Protein AF-A0A6P0XLK2-F1 (afdb_monomer_lite)

Sequence (128 aa):
KKLADKLNISDDSFNNSSWIGESLFIIVRDNGKEIEFLETWGKVSRYAELKGMHAGEGSLMGLAAAKVGWVINSEAWEKLTGITQHWDASRSKPKATSWDNLQKRMGYHYRLNKTRIMALRDFEFYYR

Radius of gyration: 17.73 Å; chains: 1; bounding box: 46×30×39 Å

pLDDT: mean 85.61, std 10.19, range [53.5, 96.12]

Structure (mmCIF, N/CA/C/O backbone):
data_AF-A0A6P0XLK2-F1
#
_entry.id   AF-A0A6P0XLK2-F1
#
loop_
_atom_site.group_PDB
_atom_site.id
_atom_site.type_symbol
_atom_site.label_atom_id
_atom_site.label_alt_id
_atom_site.label_comp_id
_atom_site.label_asym_id
_atom_site.label_entity_id
_atom_site.label_seq_id
_atom_site.pdbx_PDB_ins_code
_atom_site.Cartn_x
_atom_site.Cartn_y
_atom_site.Cartn_z
_atom_site.occupancy
_atom_site.B_iso_or_equiv
_atom_site.auth_seq_id
_atom_site.auth_comp_id
_atom_site.auth_asym_id
_atom_site.auth_atom_id
_atom_site.pdbx_PDB_model_num
ATOM 1 N N . LYS A 1 1 ? -8.181 10.571 -3.712 1.00 67.19 1 LYS A N 1
ATOM 2 C CA . LYS A 1 1 ? -9.619 10.711 -3.386 1.00 67.19 1 LYS A CA 1
ATOM 3 C C . LYS A 1 1 ? -10.454 9.486 -3.773 1.00 67.19 1 LYS A C 1
ATOM 5 O O . LYS A 1 1 ? -10.842 8.787 -2.858 1.00 67.19 1 LYS A O 1
ATOM 10 N N . LYS A 1 2 ? -10.563 9.089 -5.058 1.00 82.19 2 LYS A N 1
ATOM 11 C CA . LYS A 1 2 ? -11.340 7.894 -5.495 1.00 82.19 2 LYS A CA 1
ATOM 12 C C . LYS A 1 2 ? -11.133 6.616 -4.649 1.00 82.19 2 LYS A C 1
ATOM 14 O O . LYS A 1 2 ? -12.072 5.863 -4.428 1.00 82.19 2 LYS A O 1
ATOM 19 N N . LEU A 1 3 ? -9.905 6.351 -4.193 1.00 84.19 3 LEU A N 1
ATOM 20 C CA . LEU A 1 3 ? -9.598 5.199 -3.335 1.00 84.19 3 LEU A CA 1
ATOM 21 C C . LEU A 1 3 ? -10.130 5.348 -1.899 1.00 84.19 3 LEU A C 1
ATOM 23 O O . LEU A 1 3 ? -10.597 4.375 -1.325 1.00 84.19 3 LEU A O 1
ATOM 27 N N . ALA A 1 4 ? -10.068 6.554 -1.335 1.00 83.12 4 ALA A N 1
ATOM 28 C CA . ALA A 1 4 ? -10.581 6.851 -0.001 1.00 83.12 4 ALA A CA 1
ATOM 29 C C . ALA A 1 4 ? -12.106 6.689 0.041 1.00 83.12 4 ALA A C 1
ATOM 31 O O . ALA A 1 4 ? -12.625 6.043 0.949 1.00 83.12 4 ALA A O 1
ATOM 32 N N . ASP A 1 5 ? -12.790 7.143 -1.014 1.00 86.75 5 ASP A N 1
ATOM 33 C CA . ASP A 1 5 ? -14.235 6.965 -1.186 1.00 86.75 5 ASP A CA 1
ATOM 34 C C . ASP A 1 5 ? -14.601 5.470 -1.219 1.00 86.75 5 ASP A C 1
ATOM 36 O O . ASP A 1 5 ? -15.502 5.020 -0.520 1.00 86.75 5 ASP A O 1
ATOM 40 N N . LYS A 1 6 ? -13.830 4.657 -1.959 1.00 87.06 6 LYS A N 1
ATOM 41 C CA . LYS A 1 6 ? -14.004 3.191 -2.024 1.00 87.06 6 LYS A CA 1
ATOM 42 C C . LYS A 1 6 ? -13.792 2.472 -0.694 1.00 87.06 6 LYS A C 1
ATOM 44 O O . LYS A 1 6 ? -14.265 1.349 -0.529 1.00 87.06 6 LYS A O 1
ATOM 49 N N . LEU A 1 7 ? -13.038 3.077 0.215 1.00 85.88 7 LEU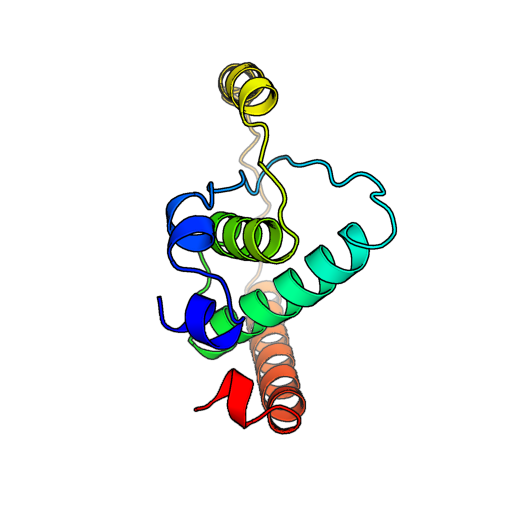 A N 1
ATOM 50 C CA . LEU A 1 7 ? -12.758 2.546 1.545 1.00 85.88 7 LEU A CA 1
ATOM 51 C C . LEU A 1 7 ? -13.689 3.139 2.608 1.00 85.88 7 LEU A C 1
ATOM 53 O O . LEU A 1 7 ? -13.576 2.758 3.773 1.00 85.88 7 LEU A O 1
ATOM 57 N N . ASN A 1 8 ? -14.612 4.033 2.234 1.00 87.50 8 ASN A N 1
ATOM 58 C CA . ASN A 1 8 ? -15.443 4.800 3.161 1.00 87.50 8 ASN A CA 1
ATOM 59 C C . ASN A 1 8 ? -14.597 5.508 4.238 1.00 87.50 8 ASN A C 1
ATOM 61 O O . ASN A 1 8 ? -14.894 5.413 5.428 1.00 87.50 8 ASN A O 1
ATOM 65 N N . ILE A 1 9 ? -13.496 6.143 3.830 1.00 87.06 9 ILE A N 1
ATOM 66 C CA . ILE A 1 9 ? -12.675 6.986 4.708 1.00 87.06 9 ILE A CA 1
ATOM 67 C C . ILE A 1 9 ? -13.272 8.397 4.677 1.00 87.06 9 ILE A C 1
ATOM 69 O O . ILE A 1 9 ? -13.564 8.913 3.599 1.00 87.06 9 ILE A O 1
ATOM 73 N N . SER A 1 10 ? -13.476 9.010 5.846 1.00 84.62 10 SER A N 1
ATOM 74 C CA . SER A 1 10 ? -13.985 10.384 5.936 1.00 84.62 10 SER A CA 1
ATOM 75 C C . SER A 1 10 ? -12.978 11.384 5.355 1.00 84.62 10 SER A C 1
ATOM 77 O O . SER A 1 10 ? -11.772 11.133 5.358 1.00 84.62 10 SER A O 1
ATOM 79 N N . ASP A 1 11 ? -13.453 12.541 4.881 1.00 82.88 11 ASP A N 1
ATOM 80 C CA . ASP A 1 11 ? -12.562 13.601 4.382 1.00 82.88 11 ASP A CA 1
ATOM 81 C C . ASP A 1 11 ? -11.557 14.048 5.465 1.00 82.88 11 ASP A C 1
ATOM 83 O O . ASP A 1 11 ? -10.398 14.315 5.152 1.00 82.88 11 ASP A O 1
ATOM 87 N N . ASP A 1 12 ? -11.966 14.060 6.738 1.00 81.44 12 ASP A N 1
ATOM 88 C CA . ASP A 1 12 ? -11.087 14.380 7.868 1.00 81.44 12 ASP A CA 1
ATOM 89 C C . ASP A 1 12 ? -9.963 13.343 8.032 1.00 81.44 12 ASP A C 1
ATOM 91 O O . ASP A 1 12 ? -8.783 13.689 8.013 1.00 81.44 12 ASP A O 1
ATOM 95 N N . SER A 1 13 ? -10.298 12.049 8.078 1.00 80.88 13 SER A N 1
ATOM 96 C CA . SER A 1 13 ? -9.294 10.983 8.182 1.00 80.88 13 SER A CA 1
ATOM 97 C C . SER A 1 13 ? -8.400 10.893 6.943 1.00 80.88 13 SER A C 1
ATOM 99 O O . SER A 1 13 ? -7.231 10.535 7.057 1.00 80.88 13 SER A O 1
ATOM 101 N N . PHE A 1 14 ? -8.914 11.236 5.759 1.00 82.38 14 PHE A N 1
ATOM 102 C CA . PHE A 1 14 ? -8.118 11.302 4.535 1.00 82.38 14 PHE A CA 1
ATOM 103 C C . PHE A 1 14 ? -7.097 12.444 4.583 1.00 82.38 14 PHE A C 1
ATOM 105 O O . PHE A 1 14 ? -5.923 12.224 4.288 1.00 82.38 14 PHE A O 1
ATOM 112 N N . ASN A 1 15 ? -7.517 13.648 4.978 1.00 79.75 15 ASN A N 1
ATOM 113 C CA . ASN A 1 15 ? -6.629 14.811 5.060 1.00 79.75 15 ASN A CA 1
ATOM 114 C C . ASN A 1 15 ? -5.578 14.667 6.166 1.00 79.75 15 ASN A C 1
ATOM 116 O O . ASN A 1 15 ? -4.463 15.156 6.016 1.00 79.75 15 ASN A O 1
ATOM 120 N N . ASN A 1 16 ? -5.921 13.949 7.236 1.00 74.44 16 ASN A N 1
ATOM 121 C CA . ASN A 1 16 ? -5.015 13.641 8.339 1.00 74.44 16 ASN A CA 1
ATOM 122 C C . ASN A 1 16 ? -4.192 12.359 8.102 1.00 74.44 16 ASN A C 1
ATOM 124 O O . ASN A 1 16 ? -3.428 11.951 8.978 1.00 74.44 16 ASN A O 1
ATOM 128 N N . SER A 1 17 ? -4.337 11.700 6.944 1.00 79.31 17 SER A N 1
ATOM 129 C CA . SER A 1 17 ? -3.552 10.505 6.625 1.00 79.31 17 SER A CA 1
ATOM 130 C C . SER A 1 17 ? -2.101 10.880 6.315 1.00 79.31 17 SER A C 1
ATOM 132 O O . SER A 1 17 ? -1.803 11.565 5.336 1.00 79.31 17 SER A O 1
ATOM 134 N N . SER A 1 18 ? -1.182 10.424 7.164 1.00 81.00 18 SER A N 1
ATOM 135 C CA . SER A 1 18 ? 0.251 10.655 6.972 1.00 81.00 18 SER A CA 1
ATOM 136 C C . SER A 1 18 ? 0.863 9.587 6.070 1.00 81.00 18 SER A C 1
ATOM 138 O O . SER A 1 18 ? 0.477 8.419 6.097 1.00 81.00 18 SER A O 1
ATOM 140 N N . TRP A 1 19 ? 1.861 9.976 5.279 1.00 83.56 19 TRP A N 1
ATOM 141 C CA . TRP A 1 19 ? 2.701 9.019 4.563 1.00 83.56 19 TRP A CA 1
ATOM 142 C C . TRP A 1 19 ? 3.530 8.191 5.556 1.00 83.56 19 TRP A C 1
ATOM 144 O O . TRP A 1 19 ? 4.049 8.728 6.537 1.00 83.56 19 TRP A O 1
ATOM 154 N N . ILE A 1 20 ? 3.663 6.890 5.292 1.00 84.06 20 ILE A N 1
ATOM 155 C CA . ILE A 1 20 ? 4.518 5.978 6.062 1.00 84.06 20 ILE A CA 1
ATOM 156 C C . ILE A 1 20 ? 5.776 5.674 5.250 1.00 84.06 20 ILE A C 1
ATOM 158 O O . ILE A 1 20 ? 5.678 5.287 4.090 1.00 84.06 20 ILE A O 1
ATOM 162 N N . GLY A 1 21 ? 6.954 5.799 5.864 1.00 77.50 21 GLY A N 1
ATOM 163 C CA . GLY A 1 21 ? 8.209 5.434 5.212 1.00 77.50 21 GLY A CA 1
ATOM 164 C C . GLY A 1 21 ? 8.285 3.948 4.893 1.00 77.50 21 GLY A C 1
ATOM 165 O O . GLY A 1 21 ? 8.262 3.113 5.795 1.00 77.50 21 GLY A O 1
ATOM 166 N N . GLU A 1 22 ? 8.432 3.605 3.610 1.00 76.19 22 GLU A N 1
ATOM 167 C CA . GLU A 1 22 ? 8.426 2.206 3.160 1.00 76.19 22 GLU A CA 1
ATOM 168 C C . GLU A 1 22 ? 9.645 1.410 3.659 1.00 76.19 22 GLU A C 1
ATOM 170 O O . GLU A 1 22 ? 9.626 0.180 3.687 1.00 76.19 22 GLU A O 1
ATOM 175 N N . SER A 1 23 ? 10.716 2.108 4.045 1.00 73.19 23 SER A N 1
ATOM 176 C CA . SER A 1 23 ? 11.992 1.506 4.440 1.00 73.19 23 SER A CA 1
ATOM 177 C C . SER A 1 23 ? 12.028 1.024 5.893 1.00 73.19 23 SER A C 1
ATOM 179 O O . SER A 1 23 ? 12.876 0.195 6.220 1.00 73.19 23 SER A O 1
ATOM 181 N N . LEU A 1 24 ? 11.157 1.543 6.771 1.00 74.62 24 LEU A N 1
ATOM 182 C CA . LEU A 1 24 ? 11.113 1.154 8.182 1.00 74.62 24 LEU A CA 1
ATOM 183 C C . LEU A 1 24 ? 9.787 1.559 8.838 1.00 74.62 24 LEU A C 1
ATOM 185 O O . LEU A 1 24 ? 9.502 2.740 9.016 1.00 74.62 24 LEU A O 1
ATOM 189 N N . PHE A 1 25 ? 9.018 0.569 9.277 1.00 84.38 25 PHE A N 1
ATOM 190 C CA . PHE A 1 25 ? 7.813 0.761 10.077 1.00 84.38 25 PHE A CA 1
ATOM 191 C C . PHE A 1 25 ? 7.619 -0.434 11.014 1.00 84.38 25 PHE A C 1
ATOM 193 O O . PHE A 1 25 ? 8.155 -1.519 10.780 1.00 84.38 25 PHE A O 1
ATOM 200 N N . ILE A 1 26 ? 6.851 -0.236 12.084 1.00 84.88 26 ILE A N 1
ATOM 201 C CA . ILE A 1 26 ? 6.506 -1.286 13.045 1.00 84.88 26 ILE A CA 1
ATOM 202 C C . ILE A 1 26 ? 4.993 -1.281 13.212 1.00 84.88 26 ILE A C 1
ATOM 204 O O . ILE A 1 26 ? 4.398 -0.242 13.485 1.00 84.88 26 ILE A O 1
ATOM 208 N N . ILE A 1 27 ? 4.387 -2.455 13.060 1.00 87.62 27 ILE A N 1
ATOM 209 C CA . ILE A 1 27 ? 2.978 -2.685 13.364 1.00 87.62 27 ILE A CA 1
ATOM 210 C C . ILE A 1 27 ? 2.932 -3.4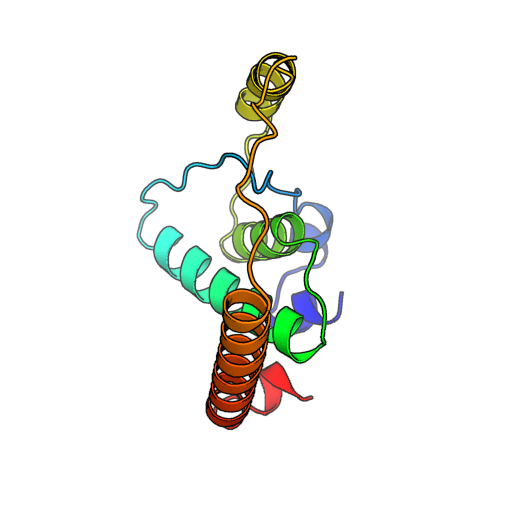94 14.653 1.00 87.62 27 ILE A C 1
ATOM 212 O O . ILE A 1 27 ? 3.517 -4.575 14.735 1.00 87.62 27 ILE A O 1
ATOM 216 N N . VAL A 1 28 ? 2.256 -2.960 15.663 1.00 87.00 28 VAL A N 1
ATOM 217 C CA . VAL A 1 28 ? 2.038 -3.640 16.943 1.00 87.00 28 VAL A CA 1
ATOM 218 C C . VAL A 1 28 ? 0.618 -4.191 16.997 1.00 87.00 28 VAL A C 1
ATOM 220 O O . VAL A 1 28 ? -0.262 -3.707 16.290 1.00 87.00 28 VAL A O 1
ATOM 223 N N . ARG A 1 29 ? 0.393 -5.219 17.822 1.00 92.00 29 ARG A N 1
ATOM 224 C CA . ARG A 1 29 ? -0.960 -5.745 18.045 1.00 92.00 29 ARG A CA 1
ATOM 225 C C . ARG A 1 29 ? -1.837 -4.664 18.668 1.00 92.00 29 ARG A C 1
ATOM 227 O O . ARG A 1 29 ? -1.442 -4.075 19.672 1.00 92.00 29 ARG A O 1
ATOM 234 N N . ASP A 1 30 ? -3.023 -4.470 18.110 1.00 92.25 30 ASP A N 1
ATOM 235 C CA . ASP A 1 30 ? -4.013 -3.505 18.577 1.00 92.25 30 ASP A CA 1
ATOM 236 C C . ASP A 1 30 ? -5.422 -4.072 18.367 1.00 92.25 30 ASP A C 1
ATOM 238 O O . ASP A 1 30 ? -6.171 -3.657 17.484 1.00 92.25 30 ASP A O 1
ATOM 242 N N . ASN A 1 31 ? -5.774 -5.072 19.180 1.00 93.88 31 ASN A N 1
ATOM 243 C CA . ASN A 1 31 ? -7.119 -5.653 19.245 1.00 93.88 31 ASN A CA 1
ATOM 244 C C . ASN A 1 31 ? -7.726 -6.038 17.876 1.00 93.88 31 ASN A C 1
ATOM 246 O O . ASN A 1 31 ? -8.938 -5.946 17.690 1.00 93.88 31 ASN A O 1
ATOM 250 N N . GLY A 1 32 ? -6.901 -6.475 16.918 1.00 94.00 32 GLY A N 1
ATOM 251 C CA . GLY A 1 32 ? -7.336 -6.894 15.584 1.00 94.00 32 GLY A CA 1
ATOM 252 C C . GLY A 1 32 ? -7.293 -5.794 14.521 1.00 94.00 32 GLY A C 1
ATOM 253 O O . GLY A 1 32 ? -7.386 -6.110 13.334 1.00 94.00 32 GLY A O 1
ATOM 254 N N . LYS A 1 33 ? -7.067 -4.527 14.892 1.00 95.12 33 LYS A N 1
ATOM 255 C CA . LYS A 1 33 ? -6.873 -3.434 13.923 1.00 95.12 33 LYS A CA 1
ATOM 256 C C . LYS A 1 33 ? -5.636 -3.643 13.063 1.00 95.12 33 LYS A C 1
ATOM 258 O O . LYS A 1 33 ? -5.618 -3.226 11.911 1.00 95.12 33 LYS A O 1
ATOM 263 N N . GLU A 1 34 ? -4.622 -4.336 13.575 1.00 95.06 34 GLU A N 1
ATOM 264 C CA . GLU A 1 34 ? -3.456 -4.720 12.787 1.00 95.06 34 GLU A CA 1
ATOM 265 C C . GLU A 1 34 ? -3.809 -5.666 11.638 1.00 95.06 34 GLU A C 1
ATOM 267 O O . GLU A 1 34 ? -3.218 -5.578 10.564 1.00 95.06 34 GLU A O 1
ATOM 272 N N . ILE A 1 35 ? -4.805 -6.533 11.834 1.00 96.12 35 ILE A N 1
ATOM 273 C CA . ILE A 1 35 ? -5.285 -7.447 10.797 1.00 96.12 35 ILE A CA 1
ATOM 274 C C . ILE A 1 35 ? -6.069 -6.648 9.756 1.00 96.12 35 ILE A C 1
ATOM 276 O O . ILE A 1 35 ? -5.765 -6.741 8.567 1.00 96.12 35 ILE A O 1
ATOM 280 N N . GLU A 1 36 ? -7.004 -5.799 10.196 1.00 95.62 36 GLU A N 1
ATOM 281 C CA . GLU A 1 36 ? -7.782 -4.932 9.301 1.00 95.62 36 GLU A CA 1
ATOM 282 C C . GLU A 1 36 ? -6.876 -3.990 8.491 1.00 95.62 36 GLU A C 1
ATOM 284 O O . GLU A 1 36 ? -7.103 -3.775 7.296 1.00 95.62 36 GLU A O 1
ATOM 289 N N . PHE A 1 37 ? -5.805 -3.478 9.103 1.00 95.44 37 PHE A N 1
ATOM 290 C CA . PHE A 1 37 ? -4.785 -2.684 8.426 1.00 95.44 37 PHE A CA 1
ATOM 291 C C . PHE A 1 37 ? -4.116 -3.487 7.307 1.00 95.44 37 PHE A C 1
ATOM 293 O O . PHE A 1 37 ? -4.055 -3.011 6.175 1.00 95.44 37 PHE A O 1
ATOM 300 N N . LEU A 1 38 ? -3.634 -4.703 7.593 1.00 95.06 38 LEU A N 1
ATOM 301 C CA . LEU A 1 38 ? -2.945 -5.547 6.609 1.00 95.06 38 LEU A CA 1
ATOM 302 C C . LEU A 1 38 ? -3.872 -5.953 5.455 1.00 95.06 38 LEU A C 1
ATOM 304 O O . LEU A 1 38 ? -3.456 -5.955 4.294 1.00 95.06 38 LEU A O 1
ATOM 308 N N . GLU A 1 39 ? -5.133 -6.261 5.755 1.00 95.62 39 GLU A N 1
ATOM 309 C CA . GLU A 1 39 ? -6.149 -6.572 4.748 1.00 95.62 39 GLU A CA 1
ATOM 310 C C . GLU A 1 39 ? -6.470 -5.356 3.877 1.00 95.62 39 GLU A C 1
ATOM 312 O O . GLU A 1 39 ? -6.479 -5.453 2.644 1.00 95.62 39 GLU A O 1
ATOM 317 N N . THR A 1 40 ? -6.678 -4.196 4.505 1.00 95.06 40 THR A N 1
ATOM 318 C CA . THR A 1 40 ? -6.9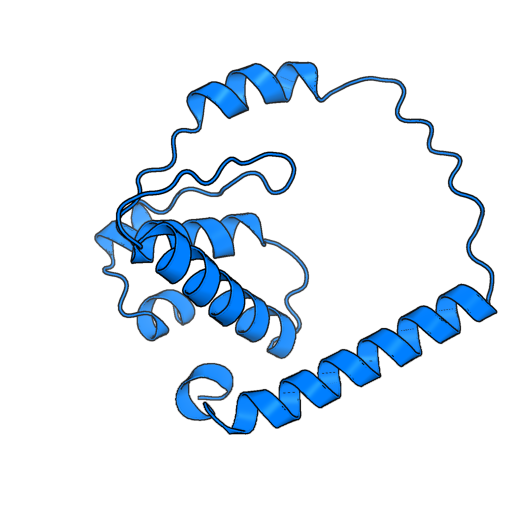44 -2.933 3.812 1.00 95.06 40 THR A CA 1
ATOM 319 C C . THR A 1 40 ? -5.768 -2.557 2.926 1.00 95.06 40 THR A C 1
ATOM 321 O O . THR A 1 40 ? -5.970 -2.293 1.740 1.00 95.06 40 THR A O 1
ATOM 324 N N . TRP A 1 41 ? -4.548 -2.604 3.466 1.00 95.19 41 TRP A N 1
ATOM 325 C CA . TRP A 1 41 ? -3.309 -2.343 2.744 1.00 95.19 41 TRP A CA 1
ATOM 326 C C . TRP A 1 41 ? -3.175 -3.270 1.531 1.00 95.19 41 TRP A C 1
ATOM 328 O O . TRP A 1 41 ? -3.094 -2.804 0.396 1.00 95.19 41 TRP A O 1
ATOM 338 N N . GLY A 1 42 ? -3.295 -4.586 1.726 1.00 94.06 42 GLY A N 1
ATOM 339 C CA . GLY A 1 42 ? -3.244 -5.550 0.626 1.00 94.06 42 GLY A CA 1
ATOM 340 C C . GLY A 1 42 ? -4.315 -5.307 -0.446 1.00 94.06 42 GLY A C 1
ATOM 341 O O . GLY A 1 42 ? -4.068 -5.509 -1.641 1.00 94.06 42 GLY A O 1
ATOM 342 N N . LYS A 1 43 ? -5.502 -4.835 -0.048 1.00 94.19 43 LYS A N 1
ATOM 343 C CA . LYS A 1 43 ? -6.595 -4.498 -0.965 1.00 94.19 43 LYS A CA 1
ATOM 344 C C . LYS A 1 43 ? -6.280 -3.253 -1.798 1.00 94.19 43 LYS A C 1
ATOM 346 O O . LYS A 1 43 ? -6.492 -3.285 -3.015 1.00 94.19 43 LYS A O 1
ATOM 351 N N . VAL A 1 44 ? -5.754 -2.192 -1.183 1.00 93.62 44 VAL A N 1
ATOM 352 C CA . VAL A 1 44 ? -5.398 -0.944 -1.881 1.00 93.62 44 VAL A CA 1
ATOM 353 C C . VAL A 1 44 ? -4.173 -1.093 -2.771 1.00 93.62 44 VAL A C 1
ATOM 355 O O . VAL A 1 44 ? -4.202 -0.619 -3.906 1.00 93.62 44 VAL A O 1
ATOM 358 N N . SER A 1 45 ? -3.148 -1.820 -2.330 1.00 93.00 45 SER A N 1
ATOM 359 C CA . SER A 1 45 ? -1.948 -2.078 -3.133 1.00 93.00 45 SER A CA 1
ATOM 360 C C . SER A 1 45 ? -2.287 -2.908 -4.363 1.00 93.00 45 SER A C 1
ATOM 362 O O . SER A 1 45 ? -1.824 -2.623 -5.466 1.00 93.00 45 SER A O 1
ATOM 364 N N . ARG A 1 46 ? -3.205 -3.876 -4.230 1.00 93.56 46 ARG A N 1
ATOM 365 C CA . ARG A 1 46 ? -3.725 -4.616 -5.386 1.00 93.56 46 ARG A CA 1
ATOM 366 C C . ARG A 1 46 ? -4.478 -3.714 -6.360 1.00 93.56 46 ARG A C 1
ATOM 368 O O . ARG A 1 46 ? -4.341 -3.887 -7.568 1.00 93.56 46 ARG A O 1
ATOM 375 N N . TYR A 1 47 ? -5.266 -2.765 -5.860 1.00 93.50 47 TYR A N 1
ATOM 376 C CA . TYR A 1 47 ? -5.931 -1.788 -6.719 1.00 93.50 47 TYR A CA 1
ATOM 377 C C . TYR A 1 47 ? -4.908 -0.933 -7.480 1.00 93.50 47 TYR A C 1
ATOM 379 O O . TYR A 1 47 ? -5.039 -0.776 -8.693 1.00 93.50 47 TYR A O 1
ATOM 387 N N . ALA A 1 48 ? -3.879 -0.428 -6.795 1.00 92.25 48 ALA A N 1
ATOM 388 C CA . ALA A 1 48 ? -2.813 0.371 -7.396 1.00 92.25 48 ALA A CA 1
ATOM 389 C C . ALA A 1 48 ? -2.072 -0.403 -8.502 1.00 92.25 48 ALA A C 1
ATOM 391 O O . ALA A 1 48 ? -1.982 0.078 -9.633 1.00 92.25 48 ALA A O 1
ATOM 392 N N . GLU A 1 49 ? -1.674 -1.648 -8.225 1.00 92.06 49 GLU A N 1
ATOM 393 C CA . GLU A 1 49 ? -1.013 -2.536 -9.189 1.00 92.06 49 GLU A CA 1
ATOM 394 C C . GLU A 1 49 ? -1.874 -2.770 -10.442 1.00 92.06 49 GLU A C 1
ATOM 396 O O . GLU A 1 49 ? -1.396 -2.685 -11.574 1.00 92.06 49 GLU A O 1
ATOM 401 N N . LEU A 1 50 ? -3.181 -2.999 -10.270 1.00 92.25 50 LEU A N 1
ATOM 402 C CA . LEU A 1 50 ? -4.110 -3.187 -11.392 1.00 92.25 50 LEU A CA 1
ATOM 403 C C . LEU A 1 50 ? -4.304 -1.922 -12.238 1.00 92.25 50 LEU A C 1
ATOM 405 O O . LEU A 1 50 ? -4.660 -2.031 -13.414 1.00 92.25 50 LEU A O 1
ATOM 409 N N . LYS A 1 51 ? -4.068 -0.737 -11.664 1.00 91.00 51 LYS A N 1
ATOM 410 C CA . LYS A 1 51 ? -4.059 0.549 -12.376 1.00 91.00 51 LYS A CA 1
ATOM 411 C C . LYS A 1 51 ? -2.676 0.924 -12.926 1.00 91.00 51 LYS A C 1
ATOM 413 O O . LYS A 1 51 ? -2.556 1.980 -13.537 1.00 91.00 51 LYS A O 1
ATOM 418 N N . GLY A 1 52 ? -1.662 0.070 -12.761 1.00 88.88 52 GLY A N 1
ATOM 419 C CA . GLY A 1 52 ? -0.294 0.322 -13.230 1.00 88.88 52 GLY A CA 1
ATOM 420 C C . GLY A 1 52 ? 0.488 1.308 -12.358 1.00 88.88 52 GLY A C 1
ATOM 421 O O . GLY A 1 52 ? 1.455 1.910 -12.819 1.00 88.88 52 GLY A O 1
ATOM 422 N N . MET A 1 53 ? 0.058 1.512 -11.112 1.00 88.12 53 MET A N 1
ATOM 423 C CA . MET A 1 53 ? 0.757 2.344 -10.138 1.00 88.12 53 MET A CA 1
ATOM 424 C C . MET A 1 53 ? 1.726 1.462 -9.348 1.00 88.12 53 MET A C 1
ATOM 426 O O . MET A 1 53 ? 1.299 0.641 -8.543 1.00 88.12 53 MET A O 1
ATOM 430 N N . HIS A 1 54 ? 3.026 1.640 -9.586 1.00 82.38 54 HIS A N 1
ATOM 431 C CA . HIS A 1 54 ? 4.091 0.812 -8.995 1.00 82.38 54 HIS A CA 1
ATOM 432 C C . HIS A 1 54 ? 4.956 1.570 -7.971 1.00 82.38 54 HIS A C 1
ATOM 434 O O . HIS A 1 54 ? 6.051 1.128 -7.628 1.00 82.38 54 HIS A O 1
ATOM 440 N N . ALA A 1 55 ? 4.497 2.741 -7.528 1.00 82.12 55 ALA A N 1
ATOM 441 C CA . ALA A 1 55 ? 5.179 3.603 -6.568 1.00 82.12 55 ALA A CA 1
ATOM 442 C C . ALA A 1 55 ? 4.158 4.283 -5.642 1.00 82.12 55 ALA A C 1
ATOM 444 O O . ALA A 1 55 ? 2.974 4.361 -5.976 1.00 82.12 55 ALA A O 1
ATOM 445 N N . GLY A 1 56 ? 4.635 4.809 -4.509 1.00 83.44 56 GLY A N 1
ATOM 446 C CA . GLY A 1 56 ? 3.798 5.503 -3.524 1.00 83.44 56 GLY A CA 1
ATOM 447 C C . GLY A 1 56 ? 3.149 4.578 -2.494 1.00 83.44 56 GLY A C 1
ATOM 448 O O . GLY A 1 56 ? 2.059 4.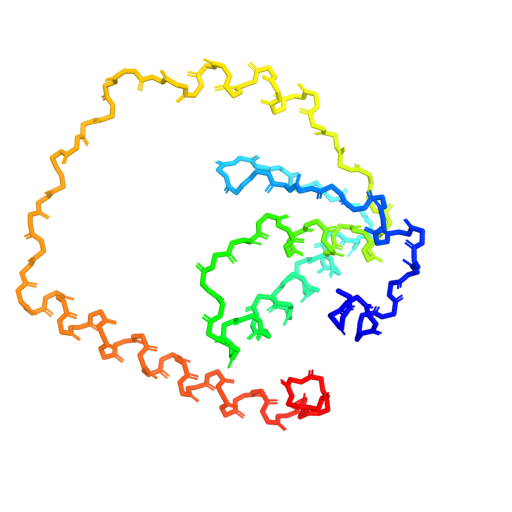873 -2.007 1.00 83.44 56 GLY A O 1
ATOM 449 N N . GLU A 1 57 ? 3.804 3.463 -2.164 1.00 87.62 57 GLU A N 1
ATOM 450 C CA . GLU A 1 57 ? 3.284 2.478 -1.211 1.00 87.62 57 GLU A CA 1
ATOM 451 C C . GLU A 1 57 ? 3.043 3.096 0.170 1.00 87.62 57 GLU A C 1
ATOM 453 O O . GLU A 1 57 ? 2.020 2.827 0.793 1.00 87.62 57 GLU A O 1
ATOM 458 N N . GLY A 1 58 ? 3.905 4.015 0.606 1.00 88.88 58 GLY A N 1
ATOM 459 C CA . GLY A 1 58 ? 3.760 4.713 1.877 1.00 88.88 58 GLY A CA 1
ATOM 460 C C . GLY A 1 58 ? 2.479 5.536 1.987 1.00 88.88 58 GLY A C 1
ATOM 461 O O . GLY A 1 58 ? 1.900 5.644 3.067 1.00 88.88 58 GLY A O 1
ATOM 462 N N . SER A 1 59 ? 1.970 6.064 0.869 1.00 89.44 59 SER A N 1
ATOM 463 C CA . SER A 1 59 ? 0.664 6.734 0.837 1.00 89.44 59 SER A CA 1
ATOM 464 C C . SER A 1 59 ? -0.486 5.734 0.947 1.00 89.44 59 SER A C 1
ATOM 466 O O . SER A 1 59 ? -1.485 6.017 1.601 1.00 89.44 59 SER A O 1
ATOM 468 N N . LEU A 1 60 ? -0.358 4.551 0.339 1.00 92.44 60 LEU A N 1
ATOM 469 C CA . LEU A 1 60 ? -1.363 3.488 0.449 1.00 92.44 60 LEU A CA 1
ATOM 470 C C . LEU A 1 60 ? -1.421 2.917 1.868 1.00 92.44 60 LEU A C 1
ATOM 472 O O . LEU A 1 60 ? -2.509 2.679 2.392 1.00 92.44 60 LEU A O 1
ATOM 476 N N . MET A 1 61 ? -0.263 2.770 2.509 1.00 93.44 61 MET A N 1
ATOM 477 C CA . MET A 1 61 ? -0.163 2.418 3.921 1.00 93.44 61 MET A CA 1
ATOM 478 C C . MET A 1 61 ? -0.779 3.501 4.814 1.00 93.44 61 MET A C 1
ATOM 480 O O . MET A 1 61 ? -1.531 3.175 5.726 1.00 93.44 61 MET A O 1
ATOM 484 N N . GLY A 1 62 ? -0.541 4.783 4.516 1.00 92.00 62 GLY A N 1
ATOM 485 C CA . GLY A 1 62 ? -1.190 5.904 5.203 1.00 92.00 62 GLY A CA 1
ATOM 486 C C . GLY A 1 62 ? -2.718 5.852 5.128 1.00 92.00 62 GLY A C 1
ATOM 487 O O . GLY A 1 62 ? -3.402 6.034 6.134 1.00 92.00 62 GLY A O 1
ATOM 488 N N . LEU A 1 63 ? -3.270 5.505 3.961 1.00 92.00 63 LEU A N 1
ATOM 489 C CA . LEU A 1 63 ? -4.715 5.305 3.792 1.00 92.00 63 LEU A CA 1
ATOM 490 C C . LEU A 1 63 ? -5.241 4.108 4.589 1.00 92.00 63 LEU A C 1
ATOM 492 O O . LEU A 1 63 ? -6.322 4.190 5.171 1.00 92.00 63 LEU A O 1
ATOM 496 N N . ALA A 1 64 ? -4.490 3.008 4.635 1.00 94.12 64 ALA A N 1
ATOM 497 C CA . ALA A 1 64 ? -4.852 1.853 5.450 1.00 94.12 64 ALA A CA 1
ATOM 498 C C . ALA A 1 64 ? -4.818 2.184 6.953 1.00 94.12 64 ALA A C 1
ATOM 500 O O . ALA A 1 64 ? -5.722 1.785 7.681 1.00 94.12 64 ALA A O 1
ATOM 501 N N . ALA A 1 65 ? -3.838 2.970 7.407 1.00 92.94 65 ALA A N 1
ATOM 502 C CA . ALA A 1 65 ? -3.753 3.444 8.788 1.00 92.94 65 ALA A CA 1
ATOM 503 C C . ALA A 1 65 ? -4.933 4.362 9.143 1.00 92.94 65 ALA A C 1
ATOM 505 O O . ALA A 1 65 ? -5.583 4.170 10.171 1.00 92.94 65 ALA A O 1
ATOM 506 N N . ALA A 1 66 ? -5.275 5.300 8.256 1.00 92.19 66 ALA A N 1
ATOM 507 C CA . ALA A 1 66 ? -6.433 6.171 8.434 1.00 92.19 66 ALA A CA 1
ATOM 508 C C . ALA A 1 66 ? -7.748 5.379 8.508 1.00 92.19 66 ALA A C 1
ATOM 510 O O . ALA A 1 66 ? -8.622 5.713 9.305 1.00 92.19 66 ALA A O 1
ATOM 511 N N . LYS A 1 67 ? -7.878 4.296 7.726 1.00 91.94 67 LYS A N 1
ATOM 512 C CA . LYS A 1 67 ? -9.065 3.430 7.741 1.00 91.94 67 LYS A CA 1
ATOM 513 C C . LYS A 1 67 ? -9.310 2.784 9.108 1.00 91.94 67 LYS A C 1
ATOM 515 O O . LYS A 1 67 ? -10.458 2.727 9.537 1.00 91.94 67 LYS A O 1
ATOM 520 N N . VAL A 1 68 ? -8.252 2.342 9.785 1.00 92.94 68 VAL A N 1
ATOM 521 C CA . VAL A 1 68 ? -8.339 1.716 11.119 1.00 92.94 68 VAL A CA 1
ATOM 522 C C . VAL A 1 68 ? -8.290 2.731 12.272 1.00 92.94 68 VAL A C 1
ATOM 524 O O . VAL A 1 68 ? -8.320 2.358 13.448 1.00 92.94 68 VAL A O 1
ATOM 527 N N . GLY A 1 69 ? -8.230 4.028 11.948 1.00 90.56 69 GLY A N 1
ATOM 528 C CA . GLY A 1 69 ? -8.190 5.120 12.919 1.00 90.56 69 GLY A CA 1
ATOM 529 C C . GLY A 1 69 ? -6.850 5.255 13.641 1.00 90.56 69 GLY A C 1
ATOM 530 O O . GLY A 1 69 ? -6.819 5.676 14.797 1.00 90.56 69 GLY A O 1
ATOM 531 N N . TRP A 1 70 ? -5.746 4.866 13.003 1.00 90.25 70 TRP A N 1
ATOM 532 C CA . TRP A 1 70 ? -4.409 5.044 13.561 1.00 90.25 70 TRP A CA 1
ATOM 533 C C . TRP A 1 70 ? -3.833 6.418 13.244 1.00 90.25 70 TRP A C 1
ATOM 535 O O . TRP A 1 70 ? -3.923 6.914 12.122 1.00 90.25 70 TRP A O 1
ATOM 545 N N . VAL A 1 71 ? -3.164 6.988 14.245 1.00 86.06 71 VAL A N 1
ATOM 546 C CA . VAL A 1 71 ? -2.315 8.169 14.096 1.00 86.06 71 VAL A CA 1
ATOM 547 C C . VAL A 1 71 ? -0.874 7.689 14.000 1.00 86.06 71 VAL A C 1
ATOM 549 O O . VAL A 1 71 ? -0.365 7.018 14.898 1.00 86.06 71 VAL A O 1
ATOM 552 N N . ILE A 1 72 ? -0.224 8.004 12.887 1.00 85.38 72 ILE A N 1
ATOM 553 C CA . ILE A 1 72 ? 1.149 7.579 12.621 1.00 85.38 72 ILE A CA 1
ATOM 554 C C . ILE A 1 72 ? 2.101 8.446 13.445 1.00 85.38 72 ILE A C 1
ATOM 556 O O . ILE A 1 72 ? 2.099 9.668 13.322 1.00 85.38 72 ILE A O 1
ATOM 560 N N . ASN A 1 73 ? 2.943 7.810 14.258 1.00 83.06 73 ASN A N 1
ATOM 561 C CA . ASN A 1 73 ? 4.028 8.491 14.956 1.00 83.06 73 ASN A CA 1
ATOM 562 C C . ASN A 1 73 ? 5.279 8.535 14.059 1.00 83.06 73 ASN A C 1
ATOM 564 O O . ASN A 1 73 ? 5.962 7.523 13.898 1.00 83.06 73 ASN A O 1
ATOM 568 N N . SER A 1 74 ? 5.578 9.704 13.483 1.00 78.88 74 SER A N 1
ATOM 569 C CA . SER A 1 74 ? 6.762 9.924 12.640 1.00 78.88 74 SER A CA 1
ATOM 570 C C . SER A 1 74 ? 8.017 10.325 13.418 1.00 78.88 74 SER A C 1
ATOM 572 O O . SER A 1 74 ? 9.105 10.286 12.851 1.00 78.88 74 SER A O 1
ATOM 574 N N . GLU A 1 75 ? 7.916 10.660 14.707 1.00 80.25 75 GLU A N 1
ATOM 575 C CA . GLU A 1 75 ? 9.023 11.246 15.477 1.00 80.25 75 GLU A CA 1
ATOM 576 C C . GLU A 1 75 ? 10.233 10.300 15.547 1.00 80.25 75 GLU A C 1
ATOM 578 O O . GLU A 1 75 ? 11.389 10.704 15.397 1.00 80.25 75 GLU A O 1
ATOM 583 N N . ALA A 1 76 ? 9.974 9.003 15.739 1.00 74.12 76 ALA A N 1
ATOM 584 C CA . ALA A 1 76 ? 11.020 7.985 15.747 1.00 74.12 76 ALA A CA 1
ATOM 585 C C . ALA A 1 76 ? 11.683 7.830 14.367 1.00 74.12 76 ALA A C 1
ATOM 587 O O . ALA A 1 76 ? 12.900 7.662 14.280 1.00 74.12 76 ALA A O 1
ATOM 588 N N . TRP A 1 77 ? 10.898 7.918 13.291 1.00 73.31 77 TRP A N 1
ATOM 589 C CA . TRP A 1 77 ? 11.407 7.857 11.923 1.00 73.31 77 TRP A CA 1
ATOM 590 C C . TRP A 1 77 ? 12.269 9.075 11.593 1.00 73.31 77 TRP A C 1
ATOM 592 O O . TRP A 1 77 ? 13.368 8.908 11.077 1.00 73.31 77 TRP A O 1
ATOM 602 N N . GLU A 1 78 ? 11.841 10.282 11.962 1.00 76.12 78 GLU A N 1
ATOM 603 C CA . GLU A 1 78 ? 12.605 11.517 11.753 1.00 76.12 78 GLU A CA 1
ATOM 604 C C . GLU A 1 78 ? 14.001 11.428 12.383 1.00 76.12 78 GLU A C 1
ATOM 606 O O . GLU A 1 78 ? 14.996 11.727 11.720 1.00 76.12 78 GLU A O 1
ATOM 611 N N . LYS A 1 79 ? 14.105 10.883 13.603 1.00 76.00 79 LYS A N 1
ATOM 612 C CA . LYS A 1 79 ? 15.395 10.636 14.275 1.00 76.00 79 LYS A CA 1
ATOM 613 C C . LYS A 1 79 ? 16.269 9.613 13.537 1.00 76.00 79 LYS A C 1
ATOM 615 O O . LYS A 1 79 ? 17.488 9.766 13.497 1.00 76.00 79 LYS A O 1
ATOM 620 N N . LEU A 1 80 ? 15.668 8.575 12.952 1.00 72.44 80 LEU A N 1
ATOM 621 C CA . LEU A 1 80 ? 16.388 7.504 12.250 1.00 72.44 80 LEU A CA 1
ATOM 622 C C . LEU A 1 80 ? 16.776 7.876 10.814 1.00 72.44 80 LEU A C 1
ATOM 624 O O . LEU A 1 80 ? 17.822 7.437 10.338 1.00 72.44 80 LEU A O 1
ATOM 628 N N . THR A 1 81 ? 15.985 8.702 10.126 1.00 71.00 81 THR A N 1
ATOM 629 C CA . THR A 1 81 ? 16.225 9.075 8.721 1.00 71.00 81 THR A CA 1
ATOM 630 C C . THR A 1 81 ? 17.606 9.685 8.505 1.00 71.00 81 THR A C 1
ATOM 632 O O . THR A 1 81 ? 18.303 9.290 7.570 1.00 71.00 81 THR A O 1
ATOM 635 N N . GLY A 1 82 ? 18.047 10.559 9.415 1.00 68.94 82 GLY A N 1
ATOM 636 C CA . GLY A 1 82 ? 19.382 11.160 9.380 1.00 68.94 82 GLY A CA 1
ATOM 637 C C . GLY A 1 82 ? 20.520 10.142 9.502 1.00 68.94 82 GLY A C 1
ATOM 638 O O . GLY A 1 82 ? 21.591 10.353 8.945 1.00 68.94 82 GLY A O 1
ATOM 639 N N . ILE A 1 83 ? 20.277 9.007 10.166 1.00 71.56 83 ILE A N 1
ATOM 640 C CA . ILE A 1 83 ? 21.257 7.926 10.344 1.00 71.56 83 ILE A CA 1
ATOM 641 C C . ILE A 1 83 ? 21.260 6.995 9.124 1.00 71.56 83 ILE A C 1
ATOM 643 O O . ILE A 1 83 ? 22.313 6.533 8.702 1.00 71.56 83 ILE A O 1
ATOM 647 N N . THR A 1 84 ? 20.102 6.763 8.493 1.00 65.12 84 THR A N 1
ATOM 648 C CA . THR A 1 84 ? 19.996 5.884 7.311 1.00 65.12 84 THR A CA 1
ATOM 649 C C . THR A 1 84 ? 20.724 6.401 6.063 1.00 65.12 84 THR A C 1
ATOM 651 O O . THR A 1 84 ? 20.921 5.638 5.118 1.00 65.12 84 THR A O 1
ATOM 654 N N . GLN A 1 85 ? 21.186 7.657 6.052 1.00 61.25 85 GLN A N 1
ATOM 655 C CA . GLN A 1 85 ? 21.991 8.242 4.971 1.00 61.25 85 GLN A CA 1
ATOM 656 C C . GLN A 1 85 ? 23.465 7.778 4.987 1.00 61.25 85 GLN A C 1
ATOM 658 O O . GLN A 1 85 ? 24.388 8.575 4.812 1.00 61.25 85 GLN A O 1
ATOM 663 N N . HIS A 1 86 ? 23.724 6.487 5.197 1.00 61.69 86 HIS A N 1
ATOM 664 C CA . HIS A 1 86 ? 25.087 5.961 5.162 1.00 61.69 86 HIS A CA 1
ATOM 665 C C . HIS A 1 86 ? 25.688 6.012 3.743 1.00 61.69 86 HIS A C 1
ATOM 667 O O . HIS A 1 86 ? 25.069 5.606 2.759 1.00 61.69 86 HIS A O 1
ATOM 673 N N . TRP A 1 87 ? 26.935 6.489 3.679 1.00 53.50 87 TRP A N 1
ATOM 674 C CA . TRP A 1 87 ? 27.728 6.792 2.480 1.00 53.50 87 TRP A CA 1
ATOM 675 C C . TRP A 1 87 ? 28.164 5.579 1.639 1.00 53.50 87 TRP A C 1
ATOM 677 O O . TRP A 1 87 ? 28.622 5.771 0.517 1.00 53.50 87 TRP A O 1
ATOM 687 N N . ASP A 1 88 ? 28.009 4.349 2.136 1.00 54.56 88 ASP A N 1
ATOM 688 C CA . ASP A 1 88 ? 28.721 3.185 1.584 1.00 54.56 88 ASP A CA 1
ATOM 689 C C . ASP A 1 88 ? 27.840 1.938 1.402 1.00 54.56 88 ASP A C 1
ATOM 691 O O . ASP A 1 88 ? 28.236 0.797 1.649 1.00 54.56 88 ASP A O 1
ATOM 695 N N . ALA A 1 89 ? 26.601 2.123 0.935 1.00 56.41 89 ALA A N 1
ATOM 696 C CA . ALA A 1 89 ? 25.831 0.989 0.434 1.00 56.41 89 ALA A CA 1
ATOM 697 C C . ALA A 1 89 ? 26.582 0.373 -0.759 1.00 56.41 89 ALA A C 1
ATOM 699 O O . ALA A 1 89 ? 26.579 0.953 -1.847 1.00 56.41 89 ALA A O 1
ATOM 700 N N . SER A 1 90 ? 27.225 -0.789 -0.573 1.00 57.41 90 SER A N 1
ATOM 701 C CA . SER A 1 90 ? 27.941 -1.464 -1.660 1.00 57.41 90 SER A CA 1
ATOM 702 C C . SER A 1 90 ? 26.972 -1.706 -2.825 1.00 57.41 90 SER A C 1
ATOM 704 O O . SER A 1 90 ? 26.013 -2.478 -2.745 1.00 57.41 90 SER A O 1
ATOM 706 N N . ARG A 1 91 ? 27.166 -0.957 -3.915 1.00 57.88 91 ARG A N 1
ATOM 707 C CA . ARG A 1 91 ? 26.317 -1.019 -5.115 1.00 57.88 91 ARG A CA 1
ATOM 708 C C . ARG A 1 91 ? 26.746 -2.129 -6.073 1.00 57.88 91 ARG A C 1
ATOM 710 O O . ARG A 1 91 ? 26.267 -2.171 -7.205 1.00 57.88 91 ARG A O 1
ATOM 717 N N . SER A 1 92 ? 27.618 -3.043 -5.656 1.00 62.25 92 SER A N 1
ATOM 718 C CA . SER A 1 92 ? 28.045 -4.187 -6.462 1.00 62.25 92 SER A CA 1
ATOM 719 C C . SER A 1 92 ? 26.992 -5.298 -6.430 1.00 62.25 92 SER A C 1
ATOM 721 O O . SER A 1 92 ? 27.221 -6.409 -5.963 1.00 62.25 92 SER A O 1
ATOM 723 N N . LYS A 1 93 ? 25.804 -5.015 -6.973 1.00 68.88 93 LYS A N 1
ATOM 724 C CA . LYS A 1 93 ? 24.884 -6.093 -7.347 1.00 68.88 93 LYS A CA 1
ATOM 725 C C . LYS A 1 93 ? 25.461 -6.785 -8.589 1.00 68.88 93 LYS A C 1
ATOM 727 O O . LYS A 1 93 ? 25.791 -6.081 -9.549 1.00 68.88 93 LYS A O 1
ATOM 732 N N . PRO A 1 94 ? 25.590 -8.125 -8.617 1.00 76.62 94 PRO A N 1
ATOM 733 C CA . PRO A 1 94 ? 25.972 -8.821 -9.838 1.00 76.62 94 PRO A CA 1
ATOM 734 C C . PRO A 1 94 ? 24.988 -8.450 -10.954 1.00 76.62 94 PRO A C 1
ATOM 736 O O . PRO A 1 94 ? 23.777 -8.361 -10.724 1.00 76.62 94 PRO A O 1
ATOM 739 N N . LYS A 1 95 ? 25.508 -8.169 -12.156 1.00 80.94 95 LYS A N 1
ATOM 740 C CA . LYS A 1 95 ? 24.664 -7.822 -13.306 1.00 80.94 95 LYS A CA 1
ATOM 741 C C . LYS A 1 95 ? 23.724 -8.993 -13.585 1.00 80.94 95 LYS A C 1
ATOM 743 O O . LYS A 1 95 ? 24.183 -10.100 -13.844 1.00 80.94 95 LYS A O 1
ATOM 748 N N . ALA A 1 96 ? 22.420 -8.730 -13.530 1.00 85.00 96 ALA A N 1
ATOM 749 C CA . ALA A 1 96 ? 21.408 -9.720 -13.873 1.00 85.00 96 ALA A CA 1
ATOM 750 C C . ALA A 1 96 ? 21.619 -10.201 -15.315 1.00 85.00 96 ALA A C 1
ATOM 752 O O . ALA A 1 96 ? 21.822 -9.388 -16.222 1.00 85.00 96 ALA A O 1
ATOM 753 N N . THR A 1 97 ? 21.556 -11.512 -15.524 1.00 92.38 97 THR A N 1
ATOM 754 C CA . THR A 1 97 ? 21.667 -12.111 -16.854 1.00 92.38 97 THR A CA 1
ATOM 755 C C . THR A 1 97 ? 20.395 -11.875 -17.674 1.00 92.38 97 THR A C 1
ATOM 757 O O . THR A 1 97 ? 19.330 -11.529 -17.150 1.00 92.38 97 THR A O 1
ATOM 760 N N . SER A 1 98 ? 20.472 -12.086 -18.990 1.00 92.00 98 SER A N 1
ATOM 761 C CA . SER A 1 98 ? 19.297 -12.018 -19.871 1.00 92.00 98 SER A CA 1
ATOM 762 C C . SER A 1 98 ? 18.196 -13.000 -19.453 1.00 92.00 98 SER A C 1
ATOM 764 O O . SER A 1 98 ? 17.016 -12.654 -19.517 1.00 92.00 98 SER A O 1
ATOM 766 N N . TRP A 1 99 ? 18.575 -14.186 -18.963 1.00 91.88 99 TRP A N 1
ATOM 767 C CA . TRP A 1 99 ? 17.644 -15.183 -18.432 1.00 91.88 99 TRP A CA 1
ATOM 768 C C . TRP A 1 99 ? 16.957 -14.711 -17.153 1.00 91.88 99 TRP A C 1
ATOM 770 O O . TRP A 1 99 ? 15.735 -14.815 -17.060 1.00 91.88 99 TRP A O 1
ATOM 780 N N . ASP A 1 100 ? 17.698 -14.096 -16.226 1.00 90.81 100 ASP A N 1
ATOM 781 C CA . ASP A 1 100 ? 17.113 -13.517 -15.009 1.00 90.81 100 ASP A CA 1
ATOM 782 C C . ASP A 1 100 ? 16.067 -12.451 -15.349 1.00 90.81 100 ASP A C 1
ATOM 784 O O . ASP A 1 100 ? 14.999 -12.377 -14.738 1.00 90.81 100 ASP A O 1
ATOM 788 N N . ASN A 1 101 ? 16.357 -11.614 -16.346 1.00 91.31 101 ASN A N 1
ATOM 789 C CA . ASN A 1 101 ? 15.447 -10.561 -16.785 1.00 91.31 101 ASN A CA 1
ATOM 790 C C . ASN A 1 101 ? 14.193 -11.132 -17.458 1.00 91.31 101 ASN A C 1
ATOM 792 O O . ASN A 1 101 ? 13.085 -10.659 -17.188 1.00 91.31 101 ASN A O 1
ATOM 796 N N . LEU A 1 102 ? 14.342 -12.165 -18.292 1.00 93.38 102 LEU A N 1
ATOM 797 C CA . LEU A 1 102 ? 13.211 -12.857 -18.908 1.00 93.38 102 LEU A CA 1
ATOM 798 C C . LEU A 1 102 ? 12.338 -13.543 -17.851 1.00 93.38 102 LEU A C 1
ATOM 800 O O . LEU A 1 102 ? 11.122 -13.356 -17.844 1.00 93.38 102 LEU A O 1
ATOM 804 N N . GLN A 1 103 ? 12.950 -14.273 -16.917 1.00 94.06 103 GLN A N 1
ATOM 805 C CA . GLN A 1 103 ? 12.249 -14.942 -15.824 1.00 94.06 103 GLN A CA 1
ATOM 806 C C . GLN A 1 103 ? 11.479 -13.939 -14.958 1.00 94.06 103 GLN A C 1
ATOM 808 O O . GLN A 1 103 ? 10.310 -14.168 -14.638 1.00 94.06 103 GLN A O 1
ATOM 813 N N . LYS A 1 104 ? 12.088 -12.792 -14.627 1.00 90.50 104 LYS A N 1
ATOM 814 C CA . LYS A 1 104 ? 11.416 -11.704 -13.898 1.00 90.50 104 LYS A CA 1
ATOM 815 C C . LYS A 1 104 ? 10.202 -11.175 -14.655 1.00 90.50 104 LYS A C 1
ATOM 817 O O . LYS A 1 104 ? 9.139 -11.045 -14.048 1.00 90.50 104 LYS A O 1
ATOM 822 N N . ARG A 1 105 ? 10.334 -10.912 -15.960 1.00 91.94 105 ARG A N 1
ATOM 823 C CA . ARG A 1 105 ? 9.229 -10.431 -16.811 1.00 91.94 105 ARG A CA 1
ATOM 824 C C . ARG A 1 105 ? 8.083 -11.436 -16.876 1.00 91.94 105 ARG A C 1
ATOM 826 O O . ARG A 1 105 ? 6.938 -11.073 -16.619 1.00 91.94 105 ARG A O 1
ATOM 833 N N . MET A 1 106 ? 8.387 -12.701 -17.156 1.00 94.25 106 MET A N 1
ATOM 834 C CA . MET A 1 106 ? 7.381 -13.763 -17.233 1.00 94.25 106 MET A CA 1
ATOM 835 C C . MET A 1 106 ? 6.67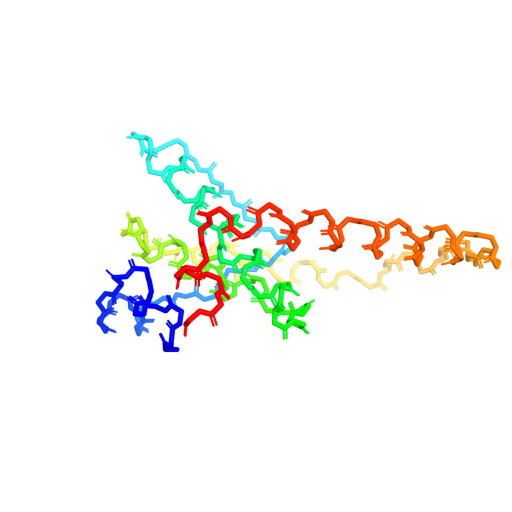3 -13.962 -15.892 1.00 94.25 106 MET A C 1
ATOM 837 O O . MET A 1 106 ? 5.444 -13.973 -15.831 1.00 94.25 106 MET A O 1
ATOM 841 N N . GLY A 1 107 ? 7.439 -14.042 -14.801 1.00 93.38 107 GLY A N 1
ATOM 842 C CA . GLY A 1 107 ? 6.890 -14.175 -13.455 1.00 93.38 107 GLY A CA 1
ATOM 843 C C . GLY A 1 107 ? 6.014 -12.986 -13.058 1.00 93.38 107 GLY A C 1
ATOM 844 O O . GLY A 1 107 ? 4.967 -13.177 -12.443 1.00 93.38 107 GLY A O 1
ATOM 845 N N . TYR A 1 108 ? 6.405 -11.768 -13.438 1.00 92.12 108 TYR A N 1
ATOM 846 C CA . TYR A 1 108 ? 5.602 -10.567 -13.226 1.00 92.12 108 TYR A CA 1
ATOM 847 C C . TYR A 1 108 ? 4.257 -10.644 -13.955 1.00 92.12 108 TYR A C 1
ATOM 849 O O . TYR A 1 108 ? 3.216 -10.555 -13.308 1.00 92.12 108 TYR A O 1
ATOM 857 N N . HIS A 1 109 ? 4.255 -10.895 -15.268 1.00 93.75 109 HIS A N 1
ATOM 858 C CA . HIS A 1 109 ? 3.012 -10.955 -16.042 1.00 93.75 109 HIS A CA 1
ATOM 859 C C . HIS A 1 109 ? 2.102 -12.109 -15.617 1.00 93.75 109 HIS A C 1
ATOM 861 O O . HIS A 1 109 ? 0.884 -11.940 -15.571 1.00 93.75 109 HIS A O 1
ATOM 867 N N . TYR A 1 110 ? 2.673 -13.257 -15.244 1.00 95.62 110 TYR A N 1
ATOM 868 C CA . TYR A 1 110 ? 1.910 -14.359 -14.666 1.00 95.62 110 TYR A CA 1
ATOM 869 C C . TYR A 1 110 ? 1.192 -13.934 -13.378 1.00 95.62 110 TYR A C 1
ATOM 871 O O . TYR A 1 110 ? -0.024 -14.103 -13.266 1.00 95.62 110 TYR A O 1
ATOM 879 N N . ARG A 1 111 ? 1.919 -13.330 -12.424 1.00 92.50 111 ARG A N 1
ATOM 880 C CA . ARG A 1 111 ? 1.329 -12.831 -11.172 1.00 92.50 111 ARG A CA 1
ATOM 881 C C . ARG A 1 111 ? 0.267 -11.771 -11.439 1.00 92.50 111 ARG A C 1
ATOM 883 O O . ARG A 1 111 ? -0.808 -11.853 -10.858 1.00 92.50 111 ARG A O 1
ATOM 890 N N . LEU A 1 112 ? 0.528 -10.831 -12.345 1.00 93.31 112 LEU A N 1
ATOM 891 C CA . LEU A 1 112 ? -0.424 -9.782 -12.702 1.00 93.31 112 LEU A CA 1
ATOM 892 C C . LEU A 1 112 ? -1.715 -10.362 -13.296 1.00 93.31 112 LEU A C 1
ATOM 894 O O . LEU A 1 112 ? -2.809 -9.985 -12.881 1.00 93.31 112 LEU A O 1
ATOM 898 N N . ASN A 1 113 ? -1.612 -11.311 -14.228 1.00 94.94 113 ASN A N 1
ATOM 899 C CA . ASN A 1 113 ? -2.783 -11.951 -14.830 1.00 94.94 113 ASN A CA 1
ATOM 900 C C . ASN A 1 113 ? -3.565 -12.787 -13.812 1.00 94.94 113 ASN A C 1
ATOM 902 O O . ASN A 1 113 ? -4.792 -12.710 -13.776 1.00 94.94 113 ASN A O 1
ATOM 906 N N . LYS A 1 114 ? -2.874 -13.513 -12.926 1.00 94.62 114 LYS A N 1
ATOM 907 C CA . LYS A 1 114 ? -3.516 -14.204 -11.801 1.00 94.62 114 LYS A CA 1
ATOM 908 C C . LYS A 1 114 ? -4.276 -13.219 -10.908 1.00 94.62 114 LYS A C 1
ATOM 910 O O . LYS A 1 114 ? -5.437 -13.458 -10.587 1.00 94.62 114 LYS A O 1
ATOM 915 N N . THR A 1 115 ? -3.656 -12.094 -10.557 1.00 93.25 115 THR A N 1
ATOM 916 C CA . THR A 1 115 ? -4.280 -11.031 -9.757 1.00 93.25 115 THR A CA 1
ATOM 917 C C . THR A 1 115 ? -5.507 -10.444 -10.448 1.00 93.25 115 THR A C 1
ATOM 919 O O . THR A 1 115 ? -6.525 -10.264 -9.789 1.00 93.25 115 THR A O 1
ATOM 922 N N . ARG A 1 116 ? -5.458 -10.206 -11.767 1.00 93.56 116 ARG A N 1
ATOM 923 C CA . ARG A 1 116 ? -6.615 -9.743 -12.555 1.00 93.56 116 ARG A CA 1
ATOM 924 C C . ARG A 1 116 ? -7.785 -10.717 -12.463 1.00 93.56 116 ARG A C 1
ATOM 926 O O . ARG A 1 116 ? -8.889 -10.291 -12.159 1.00 93.56 116 ARG A O 1
ATOM 933 N N . ILE A 1 117 ? -7.538 -12.014 -12.652 1.00 95.06 117 ILE A N 1
ATOM 934 C CA . ILE A 1 117 ? -8.582 -13.047 -12.541 1.00 95.06 117 ILE A CA 1
ATOM 935 C C . ILE A 1 117 ? -9.176 -13.065 -11.128 1.00 95.06 117 ILE A C 1
ATOM 937 O O . ILE A 1 117 ? -10.393 -13.103 -10.971 1.00 95.06 117 ILE A O 1
ATOM 941 N N . MET A 1 118 ? -8.337 -13.003 -10.090 1.00 92.75 118 MET A N 1
ATOM 942 C CA . MET A 1 118 ? -8.813 -12.976 -8.703 1.00 92.75 118 MET A CA 1
ATOM 943 C C . MET A 1 118 ? -9.622 -11.710 -8.391 1.00 92.75 118 MET A C 1
ATOM 945 O O . MET A 1 118 ? -10.626 -11.794 -7.691 1.00 92.75 118 MET A O 1
ATOM 949 N N . ALA A 1 119 ? -9.225 -10.560 -8.940 1.00 92.88 119 ALA A N 1
ATOM 950 C CA . ALA A 1 119 ? -9.901 -9.280 -8.747 1.00 92.88 119 ALA A CA 1
ATOM 951 C C . ALA A 1 119 ? -11.302 -9.225 -9.373 1.00 92.88 119 ALA A C 1
ATOM 953 O O . ALA A 1 119 ? -12.116 -8.410 -8.948 1.00 92.88 119 ALA A O 1
ATOM 954 N N . LEU A 1 120 ? -11.621 -10.107 -10.330 1.00 93.31 120 LEU A N 1
ATOM 955 C CA . LEU A 1 120 ? -12.977 -10.217 -10.881 1.00 93.31 120 LEU A CA 1
ATOM 956 C C . LEU A 1 120 ? -14.015 -10.642 -9.831 1.00 93.31 120 LEU A C 1
ATOM 958 O O . LEU A 1 120 ? -15.195 -10.367 -10.017 1.00 93.31 120 LEU A O 1
ATOM 962 N N . ARG A 1 121 ? -13.594 -11.272 -8.724 1.00 93.12 121 ARG A N 1
ATOM 963 C CA . ARG A 1 121 ? -14.492 -11.623 -7.609 1.00 93.12 121 ARG A CA 1
ATOM 964 C C . ARG A 1 121 ? -15.056 -10.386 -6.903 1.00 93.12 121 ARG A C 1
ATOM 966 O O . ARG A 1 121 ? -16.213 -10.401 -6.513 1.00 93.12 121 ARG A O 1
ATOM 973 N N . ASP A 1 122 ? -14.264 -9.316 -6.830 1.00 91.81 122 ASP A N 1
ATOM 974 C CA . ASP A 1 122 ? -14.630 -8.030 -6.223 1.00 91.81 122 ASP A CA 1
ATOM 975 C C . ASP A 1 122 ? -14.646 -6.924 -7.291 1.00 91.81 122 ASP A C 1
ATOM 977 O O . ASP A 1 122 ? -14.019 -5.867 -7.151 1.00 91.81 122 ASP A O 1
ATOM 981 N N . PHE A 1 123 ? -15.338 -7.190 -8.403 1.00 92.19 123 PHE A N 1
ATOM 982 C CA . PHE A 1 123 ? -15.307 -6.351 -9.602 1.00 92.19 123 PHE A CA 1
ATOM 983 C C . PHE A 1 123 ? -15.632 -4.875 -9.322 1.00 92.19 123 PHE A C 1
ATOM 985 O O . PHE A 1 123 ? -14.921 -3.980 -9.782 1.00 92.19 123 PHE A O 1
ATOM 992 N N . GLU A 1 124 ? -16.665 -4.624 -8.516 1.00 91.44 124 GLU A N 1
A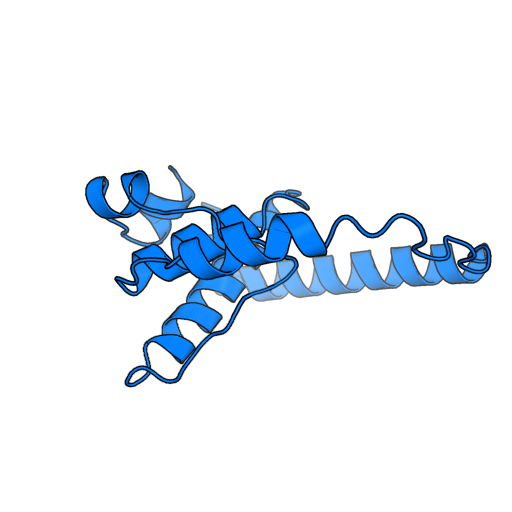TOM 993 C CA . GLU A 1 124 ? -17.108 -3.283 -8.112 1.00 91.44 124 GLU A CA 1
ATOM 994 C C . GLU A 1 124 ? -16.000 -2.482 -7.413 1.00 91.44 124 GLU A C 1
ATOM 996 O O . GLU A 1 124 ? -15.837 -1.280 -7.629 1.00 91.44 124 GLU A O 1
ATOM 1001 N N . PHE A 1 125 ? -15.171 -3.145 -6.605 1.00 91.69 125 PHE A N 1
ATOM 1002 C CA . PHE A 1 125 ? -14.070 -2.469 -5.936 1.00 91.69 125 PHE A CA 1
ATOM 1003 C C . PHE A 1 125 ? -12.916 -2.173 -6.901 1.00 91.69 125 PHE A C 1
ATOM 1005 O O . PHE A 1 125 ? -12.403 -1.052 -6.907 1.00 91.69 125 PHE A O 1
ATOM 1012 N N . TYR A 1 126 ? -12.508 -3.146 -7.719 1.00 92.31 126 TYR A N 1
ATOM 1013 C CA . TYR A 1 126 ? -11.282 -3.042 -8.519 1.00 92.31 126 TYR A CA 1
ATOM 1014 C C . TYR A 1 126 ? -11.448 -2.337 -9.872 1.00 92.31 126 TYR A C 1
ATOM 1016 O O . TYR A 1 126 ? -10.505 -1.695 -10.352 1.00 92.31 126 TYR A O 1
ATOM 1024 N N . TYR A 1 127 ? -12.623 -2.425 -10.495 1.00 90.19 127 TYR A N 1
ATOM 1025 C CA . TYR A 1 127 ? -12.814 -1.987 -11.880 1.00 90.19 127 TYR A CA 1
ATOM 1026 C C . TYR A 1 127 ? -13.763 -0.800 -12.050 1.00 90.19 127 TYR A C 1
ATOM 1028 O O . TYR A 1 127 ? -13.491 0.024 -12.927 1.00 90.19 127 TYR A O 1
ATOM 1036 N N . ARG A 1 128 ? -14.795 -0.659 -11.213 1.00 87.06 128 ARG A N 1
ATOM 1037 C CA . ARG A 1 128 ? -15.726 0.485 -11.242 1.00 87.06 128 ARG A CA 1
ATOM 1038 C C . ARG A 1 128 ? -15.171 1.658 -10.429 1.00 87.06 128 ARG A C 1
ATOM 1040 O O . ARG A 1 128 ? -15.104 2.820 -10.895 1.00 87.06 128 ARG A O 1
#

Secondary structure (DSSP, 8-state):
-HHHHHTT--HHHHHT-----TT-------TTHHHHHHHHHHHHHHHHHHTT--S-HHHHHHHHHHHTTPPP--HHHHHHHHHH--TT----PPPPPHHHHHHHHHHHHHHHHHHHHHHGGGHHHHT-

Foldseek 3Di:
DVLLVLLVQDPVLLVQQDFDDPVDDDDDDDPCLSVQLVVQLVLQVLLCVLVVNPDRSSSSSSSSCSSSPHRDDCPVVVVCVVVVPDPPPPPPDPPQDPVNVVCVVVVVVVVNVVSVVVCVVVCVSRPD